Protein AF-A0A418HJD5-F1 (afdb_monomer_lite)

InterPro domains:
  IPR013783 Immunoglobulin-like fold [G3DSA:2.60.40.10] (15-85)
  IPR041498 Bacterial Ig domain [PF17936] (17-85)

Secondary structure (DSSP, 8-state):
-PPPPP---PPPP--PPPPPEE----TT-SEEEEE-STTPEEEEE-TTS-EEEEE--TTSEEEEEPPTT----SS---EEEEE--

Sequence (85 aa):
GNKSDEAIVEVKDTTPPAAPTVSEVTSESTQVTGTGEPGSTVKVELPDGTELTGVADDQGNYVIDIPANQKFRGGEQLKVTSTDA

Organism: Staphylococcus gallinarum (NCBI:txid1293)

Structure (mmCIF, N/CA/C/O backbone):
data_AF-A0A418HJD5-F1
#
_entry.id   AF-A0A418HJD5-F1
#
loop_
_atom_site.group_PDB
_atom_site.id
_atom_site.type_symbol
_atom_site.label_atom_id
_atom_site.label_alt_id
_atom_site.label_comp_id
_atom_site.label_asym_id
_atom_site.label_entity_id
_atom_site.label_seq_id
_atom_site.pdbx_PDB_ins_code
_atom_site.Cartn_x
_atom_site.Cartn_y
_atom_site.Cartn_z
_atom_site.occupancy
_atom_site.B_iso_or_equiv
_atom_site.auth_seq_id
_atom_site.auth_comp_id
_atom_site.auth_asym_id
_atom_site.auth_atom_id
_atom_site.pdbx_PDB_model_num
ATOM 1 N N . GLY A 1 1 ? 36.126 -12.353 -44.468 1.00 70.94 1 GLY A N 1
ATOM 2 C CA . GLY A 1 1 ? 36.227 -12.322 -42.998 1.00 70.94 1 GLY A CA 1
ATOM 3 C C . GLY A 1 1 ? 34.864 -12.648 -42.444 1.00 70.94 1 GLY A C 1
ATOM 4 O O . GLY A 1 1 ? 33.898 -12.109 -42.970 1.00 70.94 1 GLY A O 1
ATOM 5 N N . ASN A 1 2 ? 34.778 -13.553 -41.473 1.00 61.50 2 ASN A N 1
ATOM 6 C CA . ASN A 1 2 ? 33.494 -14.019 -40.949 1.00 61.50 2 ASN A CA 1
ATOM 7 C C . ASN A 1 2 ? 33.092 -13.172 -39.742 1.00 61.50 2 ASN A C 1
ATOM 9 O O . ASN A 1 2 ? 33.922 -12.907 -38.873 1.00 61.50 2 ASN A O 1
ATOM 13 N N . LYS A 1 3 ? 31.833 -12.737 -39.723 1.00 81.69 3 LYS A N 1
ATOM 14 C CA . LYS A 1 3 ? 31.216 -12.019 -38.609 1.00 81.69 3 LYS A CA 1
ATOM 15 C C . LYS A 1 3 ? 30.503 -13.043 -37.725 1.00 81.69 3 LYS A C 1
ATOM 17 O O . LYS A 1 3 ? 29.908 -13.978 -38.252 1.00 81.69 3 LYS A O 1
ATOM 22 N N . SER A 1 4 ? 30.621 -12.891 -36.413 1.00 87.06 4 SER A N 1
ATOM 23 C CA . SER A 1 4 ? 29.870 -13.695 -35.450 1.00 87.06 4 SER A CA 1
ATOM 24 C C . SER A 1 4 ? 28.410 -13.253 -35.384 1.00 87.06 4 SER A C 1
ATOM 26 O O . SER A 1 4 ? 28.070 -12.148 -35.813 1.00 87.06 4 SER A O 1
ATOM 28 N N . ASP A 1 5 ? 27.579 -14.090 -34.776 1.00 91.00 5 ASP A N 1
ATOM 29 C CA . ASP A 1 5 ? 26.204 -13.735 -34.440 1.00 91.00 5 ASP A CA 1
ATOM 30 C C . ASP A 1 5 ? 26.147 -12.644 -33.358 1.00 91.00 5 ASP A C 1
ATOM 32 O O . ASP A 1 5 ? 27.123 -12.389 -32.639 1.00 91.00 5 ASP A O 1
ATOM 36 N N . GLU A 1 6 ? 25.000 -11.972 -33.274 1.00 87.62 6 GLU A N 1
ATOM 37 C CA . GLU A 1 6 ? 24.737 -10.922 -32.291 1.00 87.62 6 GLU A CA 1
ATOM 38 C C . GLU A 1 6 ? 24.361 -11.523 -30.931 1.00 87.62 6 GLU A C 1
ATOM 40 O O . GLU A 1 6 ? 23.670 -12.539 -30.849 1.00 87.62 6 GLU A O 1
ATOM 45 N N . ALA A 1 7 ? 24.799 -10.869 -29.854 1.00 88.44 7 ALA A N 1
ATOM 46 C CA . ALA A 1 7 ? 24.374 -11.183 -28.496 1.00 88.44 7 ALA A CA 1
ATOM 47 C C . ALA A 1 7 ? 23.390 -10.111 -28.010 1.00 88.44 7 ALA A C 1
ATOM 49 O O . ALA A 1 7 ? 23.704 -8.921 -28.051 1.00 88.44 7 ALA A O 1
ATOM 50 N N . ILE A 1 8 ? 22.221 -10.539 -27.531 1.00 88.00 8 ILE A N 1
ATOM 51 C CA . ILE A 1 8 ? 21.220 -9.678 -26.891 1.00 88.00 8 ILE A CA 1
ATOM 52 C C . ILE A 1 8 ? 21.266 -9.945 -25.386 1.00 88.00 8 ILE A C 1
ATOM 54 O O . ILE A 1 8 ? 21.240 -11.098 -24.958 1.00 88.00 8 ILE A O 1
ATOM 58 N N . VAL A 1 9 ? 21.342 -8.877 -24.592 1.00 89.25 9 VAL A N 1
ATOM 59 C CA . VAL A 1 9 ? 21.320 -8.933 -23.126 1.00 89.25 9 VAL A CA 1
ATOM 60 C C . VAL A 1 9 ? 20.262 -7.962 -22.622 1.00 89.25 9 VAL A C 1
ATOM 62 O O . VAL A 1 9 ? 20.290 -6.783 -22.972 1.00 89.25 9 VAL A O 1
ATOM 65 N N . GLU A 1 10 ? 19.351 -8.453 -21.788 1.00 88.12 10 GLU A N 1
ATOM 66 C CA . GLU A 1 10 ? 18.389 -7.618 -21.069 1.00 88.12 10 GLU A CA 1
ATOM 67 C C . GLU A 1 10 ? 19.019 -7.103 -19.773 1.00 88.12 10 GLU A C 1
ATOM 69 O O . GLU A 1 10 ? 19.554 -7.874 -18.969 1.00 88.12 10 GLU A O 1
ATOM 74 N N . VAL A 1 11 ? 18.963 -5.788 -19.568 1.00 86.31 11 VAL A N 1
ATOM 75 C CA . VAL A 1 11 ? 19.377 -5.163 -18.309 1.00 86.31 11 VAL A CA 1
ATOM 76 C C . VAL A 1 11 ? 18.186 -5.199 -17.360 1.00 86.31 11 VAL A C 1
ATOM 78 O O . VAL A 1 11 ? 17.109 -4.722 -17.702 1.00 86.31 11 VAL A O 1
ATOM 81 N N . LYS A 1 12 ? 18.378 -5.782 -16.176 1.00 85.81 12 LYS A N 1
ATOM 82 C CA . LYS A 1 12 ? 17.362 -5.793 -15.120 1.00 85.81 12 LYS A CA 1
ATOM 83 C C . LYS A 1 12 ? 17.406 -4.488 -14.344 1.00 85.81 12 LYS A C 1
ATOM 85 O O . LYS A 1 12 ? 18.500 -4.025 -14.021 1.00 85.81 12 LYS A O 1
ATOM 90 N N . ASP A 1 13 ? 16.238 -3.958 -13.999 1.00 80.94 13 ASP A N 1
ATOM 91 C CA . ASP A 1 13 ? 16.163 -2.908 -12.992 1.00 80.94 13 ASP A CA 1
ATOM 92 C C . ASP A 1 13 ? 16.545 -3.477 -11.620 1.00 80.94 13 ASP A C 1
ATOM 94 O O . ASP A 1 13 ? 16.215 -4.613 -11.268 1.00 80.94 13 ASP A O 1
ATOM 98 N N . THR A 1 14 ? 17.308 -2.692 -10.874 1.00 84.06 14 THR A N 1
ATOM 99 C CA . THR A 1 14 ? 17.779 -3.012 -9.526 1.00 84.06 14 THR A CA 1
ATOM 100 C C . THR A 1 14 ? 17.601 -1.841 -8.567 1.00 84.06 14 THR A C 1
ATOM 102 O O . THR A 1 14 ? 18.093 -1.914 -7.441 1.00 84.06 14 THR A O 1
ATOM 105 N N . THR A 1 15 ? 16.989 -0.745 -9.014 1.00 83.38 15 THR A N 1
ATOM 106 C CA . THR A 1 15 ? 16.783 0.456 -8.208 1.00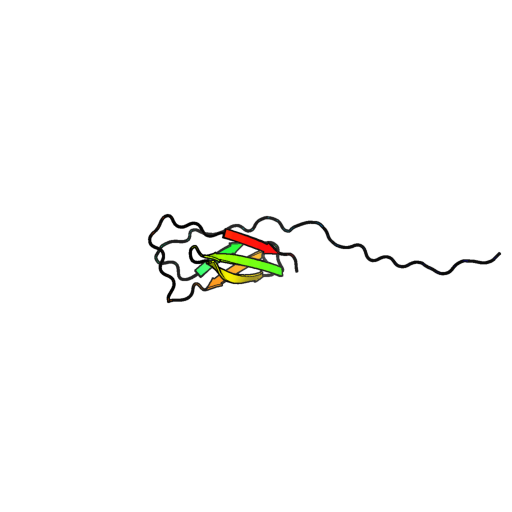 83.38 15 THR A CA 1
ATOM 107 C C . THR A 1 15 ? 15.481 0.285 -7.441 1.00 83.38 15 THR A C 1
ATOM 109 O O . THR A 1 15 ? 14.450 0.197 -8.083 1.00 83.38 15 THR A O 1
ATOM 112 N N . PRO A 1 16 ? 15.490 0.213 -6.100 1.00 86.31 16 PRO A N 1
ATOM 113 C CA . PRO A 1 16 ? 14.244 0.163 -5.346 1.00 86.31 16 PRO A CA 1
ATOM 114 C C . PRO A 1 16 ? 13.472 1.484 -5.476 1.00 86.31 16 PRO A C 1
ATOM 116 O O . PRO A 1 16 ? 14.120 2.538 -5.570 1.00 86.31 16 PRO A O 1
ATOM 119 N N . PRO 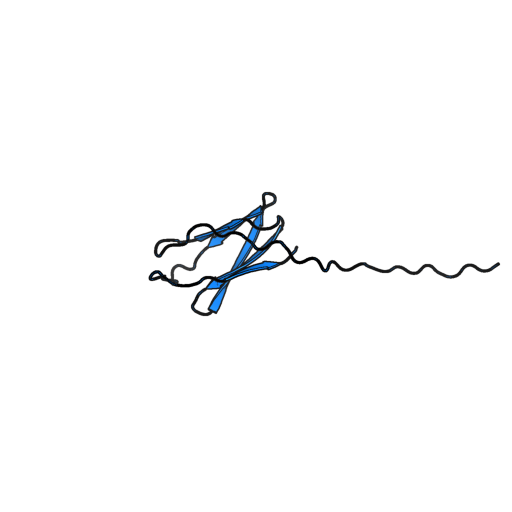A 1 17 ? 12.136 1.461 -5.340 1.00 86.94 17 PRO A N 1
ATOM 120 C CA . PRO A 1 17 ? 11.352 2.683 -5.324 1.00 86.94 17 PRO A CA 1
ATOM 121 C C . PRO A 1 17 ? 11.716 3.524 -4.106 1.00 86.94 17 PRO A C 1
ATOM 123 O O . PRO A 1 17 ? 12.168 3.026 -3.062 1.00 86.94 17 PRO A O 1
ATOM 126 N N . ALA A 1 18 ? 11.439 4.821 -4.197 1.00 89.88 18 ALA A N 1
ATOM 127 C CA . ALA A 1 18 ? 11.443 5.669 -3.016 1.00 89.88 18 ALA A CA 1
ATOM 128 C C . ALA A 1 18 ? 10.435 5.148 -1.972 1.00 89.88 18 ALA A C 1
ATOM 130 O O . ALA A 1 18 ? 9.362 4.637 -2.302 1.00 89.88 18 ALA A O 1
ATOM 131 N N . ALA A 1 19 ? 10.768 5.302 -0.687 1.00 92.12 19 ALA A N 1
ATOM 132 C CA . ALA A 1 19 ? 9.845 4.941 0.382 1.00 92.12 19 ALA A CA 1
ATOM 133 C C . ALA A 1 19 ? 8.543 5.760 0.260 1.00 92.12 19 ALA A C 1
ATOM 135 O O . ALA A 1 19 ? 8.618 6.980 0.073 1.00 92.12 19 ALA A O 1
ATOM 136 N N . PRO A 1 20 ? 7.365 5.125 0.390 1.00 95.69 20 PRO A N 1
ATOM 137 C CA . PRO A 1 20 ? 6.103 5.843 0.334 1.00 95.69 20 PRO A CA 1
ATOM 138 C C . PRO A 1 20 ? 5.937 6.743 1.564 1.00 95.69 20 PRO A C 1
ATOM 140 O O . PRO A 1 20 ? 6.459 6.466 2.647 1.00 95.69 20 PRO A O 1
ATOM 143 N N . THR A 1 21 ? 5.175 7.818 1.404 1.00 97.12 21 THR A N 1
ATOM 144 C CA . THR A 1 21 ? 4.708 8.652 2.512 1.00 97.12 21 THR A CA 1
ATOM 145 C C . THR A 1 21 ? 3.320 8.208 2.940 1.00 97.12 21 THR A C 1
ATOM 147 O O . THR A 1 21 ? 2.554 7.702 2.127 1.00 97.12 21 THR A O 1
ATOM 150 N N . VAL A 1 22 ? 2.974 8.428 4.207 1.00 97.00 22 VAL A N 1
ATOM 151 C CA . VAL A 1 22 ? 1.667 8.067 4.762 1.00 97.00 22 VAL A CA 1
ATOM 152 C C . VAL A 1 22 ? 1.074 9.298 5.435 1.00 97.00 22 VAL A C 1
ATOM 154 O O . VAL A 1 22 ? 1.757 9.979 6.201 1.00 97.00 22 VAL A O 1
ATOM 157 N N . SER A 1 23 ? -0.190 9.591 5.139 1.00 96.62 23 SER A N 1
ATOM 158 C CA . SER A 1 23 ? -0.972 10.596 5.865 1.00 96.62 23 SER A CA 1
ATOM 159 C C . SER A 1 23 ? -1.249 10.130 7.296 1.00 96.62 23 SER A C 1
ATOM 161 O O . SER A 1 23 ? -1.074 8.959 7.626 1.00 96.62 23 SER A O 1
ATOM 163 N N . GLU A 1 24 ? -1.696 11.035 8.165 1.00 94.69 24 GLU A N 1
ATOM 164 C CA . GLU A 1 24 ? -2.062 10.665 9.534 1.00 94.69 24 GLU A CA 1
ATOM 165 C C . GLU A 1 24 ? -3.153 9.577 9.547 1.00 94.69 24 GLU A C 1
ATOM 167 O O . GLU A 1 24 ? -4.189 9.702 8.891 1.00 94.69 24 GLU A O 1
ATOM 172 N N . VAL A 1 25 ? -2.914 8.512 10.318 1.00 94.38 25 VAL A N 1
ATOM 173 C CA . VAL A 1 25 ? -3.873 7.427 10.556 1.00 94.38 25 VAL A CA 1
ATOM 174 C C . VAL A 1 25 ? -4.279 7.457 12.025 1.00 94.38 25 VAL A C 1
ATOM 176 O O . VAL A 1 25 ? -3.431 7.471 1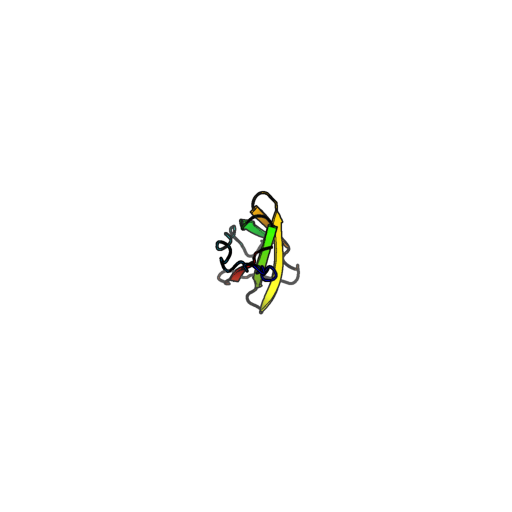2.916 1.00 94.38 25 VAL A O 1
ATOM 179 N N . THR A 1 26 ? -5.585 7.461 12.278 1.00 93.75 26 THR A N 1
ATOM 180 C CA . THR A 1 26 ? -6.186 7.543 13.616 1.00 93.75 26 THR A CA 1
ATOM 181 C C . THR A 1 26 ? -7.071 6.327 13.894 1.00 93.75 26 THR A C 1
ATOM 183 O O . THR A 1 26 ? -7.299 5.500 13.010 1.00 93.75 26 THR A O 1
ATOM 186 N N . SER A 1 27 ? -7.623 6.224 15.109 1.00 92.50 27 SER A N 1
ATOM 187 C CA . SER A 1 27 ? -8.580 5.161 15.459 1.00 92.50 27 SER A CA 1
ATOM 188 C C . SER A 1 27 ? -9.852 5.160 14.617 1.00 92.50 27 SER A C 1
ATOM 190 O O . SER A 1 27 ? -10.470 4.109 14.453 1.00 92.50 27 SER A O 1
ATOM 192 N N . GLU A 1 28 ? -10.209 6.316 14.058 1.00 92.56 28 GLU A N 1
ATOM 193 C CA . GLU A 1 28 ? -11.415 6.506 13.254 1.00 92.56 28 GLU A CA 1
ATOM 194 C C . GLU A 1 28 ? -11.138 6.434 11.746 1.00 92.56 28 GLU A C 1
ATOM 196 O O . GLU A 1 28 ? -12.066 6.528 10.941 1.00 92.56 28 GLU A O 1
ATOM 201 N N . SER A 1 29 ? -9.872 6.280 11.340 1.00 94.81 29 SER A N 1
ATOM 202 C CA . SER A 1 29 ? -9.507 6.194 9.928 1.00 94.81 29 SER A CA 1
ATOM 203 C C . SER A 1 29 ? -10.067 4.915 9.308 1.00 94.81 29 SER A C 1
ATOM 205 O O . SER A 1 29 ? -9.837 3.809 9.794 1.00 94.81 29 SER A O 1
ATOM 207 N N . THR A 1 30 ? -10.770 5.066 8.190 1.00 95.94 30 THR A N 1
ATOM 208 C CA . THR A 1 30 ? -11.270 3.954 7.368 1.00 95.94 30 THR A CA 1
ATOM 209 C C . THR A 1 30 ? -10.369 3.656 6.176 1.00 95.94 30 THR A C 1
ATOM 211 O O . THR A 1 30 ? -10.611 2.692 5.457 1.00 95.94 30 THR A O 1
ATOM 214 N N . GLN A 1 31 ? -9.342 4.477 5.951 1.00 96.94 31 GLN A N 1
ATOM 215 C CA . GLN A 1 31 ? -8.407 4.363 4.838 1.00 96.94 31 GLN A CA 1
ATOM 216 C C . GLN A 1 31 ? -7.000 4.766 5.270 1.00 96.94 31 GLN A C 1
ATOM 218 O O . GLN A 1 31 ? -6.824 5.603 6.159 1.00 96.94 31 GLN A O 1
ATOM 223 N N . VAL A 1 32 ? -6.008 4.188 4.602 1.00 97.31 32 VAL A N 1
ATOM 224 C CA . VAL A 1 32 ? -4.626 4.659 4.597 1.00 97.31 32 VAL A CA 1
ATOM 225 C C . VAL A 1 32 ? -4.387 5.364 3.270 1.00 97.31 32 VAL A C 1
ATOM 227 O O . VAL A 1 32 ? -4.533 4.764 2.205 1.00 97.31 32 VAL A O 1
ATOM 230 N N . THR A 1 33 ? -4.019 6.638 3.335 1.00 98.12 33 THR A N 1
ATOM 231 C CA . THR A 1 33 ? -3.708 7.461 2.162 1.00 98.12 33 THR A CA 1
ATOM 232 C C . THR A 1 33 ? -2.272 7.944 2.223 1.00 98.12 33 THR A C 1
ATOM 234 O O . THR A 1 33 ? -1.698 8.092 3.305 1.00 98.12 33 THR A O 1
ATOM 237 N N . GLY A 1 34 ? -1.682 8.229 1.072 1.00 97.88 34 GLY A N 1
ATOM 238 C CA . GLY A 1 34 ? -0.304 8.689 1.011 1.00 97.88 34 GLY A CA 1
ATOM 239 C C . GLY A 1 34 ? 0.186 8.872 -0.412 1.00 97.88 34 GLY A C 1
ATOM 240 O O . GLY A 1 34 ? -0.612 8.890 -1.352 1.00 97.88 34 GLY A O 1
ATOM 241 N N . THR A 1 35 ? 1.504 9.000 -0.552 1.00 97.94 35 THR A N 1
ATOM 242 C CA . THR A 1 35 ? 2.151 9.068 -1.863 1.00 97.94 35 THR A CA 1
ATOM 243 C C . THR A 1 35 ? 3.223 8.000 -2.031 1.00 97.94 35 THR A C 1
ATOM 245 O O . THR A 1 35 ? 3.912 7.640 -1.081 1.00 97.94 35 THR A O 1
ATOM 248 N N . GLY A 1 36 ? 3.372 7.500 -3.249 1.00 96.12 36 GLY A N 1
ATOM 249 C CA . GLY A 1 36 ? 4.421 6.588 -3.683 1.00 96.12 36 GLY A CA 1
ATOM 250 C C . GLY A 1 36 ? 4.893 6.960 -5.085 1.00 96.12 36 GLY A C 1
ATOM 251 O O . GLY A 1 36 ? 4.466 7.963 -5.658 1.00 96.12 36 GLY A O 1
ATOM 252 N N . GLU A 1 37 ? 5.788 6.155 -5.642 1.00 95.00 37 GLU A N 1
ATOM 253 C CA . GLU A 1 37 ? 6.174 6.292 -7.044 1.00 95.00 37 GLU A CA 1
ATOM 254 C C . GLU A 1 37 ? 4.984 5.945 -7.960 1.00 95.00 37 GLU A C 1
ATOM 256 O O . GLU A 1 37 ? 4.302 4.954 -7.688 1.00 95.00 37 GLU A O 1
ATOM 261 N N . PRO A 1 38 ? 4.686 6.726 -9.014 1.00 96.31 38 PRO A N 1
ATOM 262 C CA . PRO A 1 38 ? 3.568 6.435 -9.908 1.00 96.31 38 PRO A CA 1
ATOM 263 C C . PRO A 1 38 ? 3.597 5.008 -10.468 1.00 96.31 38 PRO A C 1
ATOM 265 O O . PRO A 1 38 ? 4.629 4.543 -10.944 1.00 96.31 38 PRO A O 1
ATOM 268 N N . GLY A 1 39 ? 2.466 4.306 -10.398 1.00 95.19 39 GLY A N 1
ATOM 269 C CA . GLY A 1 39 ? 2.336 2.914 -10.839 1.00 95.19 39 GLY A CA 1
ATOM 270 C C . GLY A 1 39 ? 2.901 1.866 -9.872 1.00 95.19 39 GLY A C 1
ATOM 271 O O . GLY A 1 39 ? 2.618 0.681 -10.047 1.00 95.19 39 GLY A O 1
ATOM 272 N N . SER A 1 40 ? 3.639 2.269 -8.831 1.00 96.25 40 SER A N 1
ATOM 273 C CA . SER A 1 40 ? 4.169 1.334 -7.834 1.00 96.25 40 SER A CA 1
ATOM 274 C C . SER A 1 40 ? 3.061 0.716 -6.973 1.00 96.25 40 SER A C 1
ATOM 276 O O . SER A 1 40 ? 2.025 1.331 -6.686 1.00 96.25 40 SER A O 1
ATOM 278 N N . THR A 1 41 ? 3.283 -0.526 -6.543 1.00 97.31 41 THR A N 1
ATOM 279 C CA . THR A 1 41 ? 2.401 -1.224 -5.604 1.00 97.31 41 THR A CA 1
ATOM 280 C C . THR A 1 41 ? 2.804 -0.887 -4.175 1.00 97.31 41 THR A C 1
ATOM 282 O O . THR A 1 41 ? 3.887 -1.250 -3.717 1.00 97.31 41 THR A O 1
ATOM 285 N N . VAL A 1 42 ? 1.898 -0.251 -3.439 1.00 97.94 42 VAL A N 1
ATOM 286 C CA . VAL A 1 42 ? 2.056 0.062 -2.020 1.00 97.94 42 VAL A CA 1
ATOM 287 C C . VAL A 1 42 ? 1.411 -1.030 -1.178 1.00 97.94 42 VAL A C 1
ATOM 289 O O . VAL A 1 42 ? 0.249 -1.387 -1.367 1.00 97.94 42 VAL A O 1
ATOM 292 N N . LYS A 1 43 ? 2.162 -1.540 -0.204 1.00 98.00 43 LYS A N 1
ATOM 293 C CA . LYS A 1 43 ? 1.722 -2.541 0.766 1.00 98.00 43 LYS A CA 1
ATOM 294 C C . LYS A 1 43 ? 1.733 -1.948 2.168 1.00 98.00 43 LYS A C 1
ATOM 296 O O . LYS A 1 43 ? 2.731 -1.360 2.578 1.00 98.00 43 LYS A O 1
ATOM 301 N N . VAL A 1 44 ? 0.644 -2.150 2.902 1.00 97.94 44 VAL A N 1
ATOM 302 C CA . VAL A 1 44 ? 0.473 -1.764 4.304 1.00 97.94 44 VAL A CA 1
ATOM 303 C C . VAL A 1 44 ? 0.301 -3.028 5.143 1.00 97.94 44 VAL A C 1
ATOM 305 O O . VAL A 1 44 ? -0.654 -3.774 4.954 1.00 97.94 44 VAL A O 1
ATOM 308 N N . GLU A 1 45 ? 1.210 -3.262 6.083 1.00 97.56 45 GLU A N 1
ATOM 309 C CA . GLU A 1 45 ? 1.098 -4.311 7.100 1.00 97.56 45 GLU A CA 1
ATOM 310 C C . GLU A 1 45 ? 0.491 -3.707 8.372 1.00 97.56 45 GLU A C 1
ATOM 312 O O . GLU A 1 45 ? 1.047 -2.777 8.973 1.00 97.56 45 GLU A O 1
ATOM 317 N N . LEU A 1 46 ? -0.670 -4.231 8.758 1.00 95.50 46 LEU A N 1
ATOM 318 C CA . LEU A 1 46 ? -1.371 -3.887 9.984 1.00 95.50 46 LEU A CA 1
ATOM 319 C C . LEU A 1 46 ? -0.715 -4.563 11.206 1.00 95.50 46 LEU A C 1
ATOM 321 O O . LEU A 1 46 ? -0.007 -5.560 11.062 1.00 95.50 46 LEU A O 1
ATOM 325 N N . PRO A 1 47 ? -0.971 -4.077 12.435 1.00 92.00 47 PRO A N 1
ATOM 326 C CA . PRO A 1 47 ? -0.354 -4.619 13.653 1.00 92.00 47 PRO A CA 1
ATOM 327 C C . PRO A 1 47 ? -0.675 -6.092 13.947 1.00 92.00 47 PRO A C 1
ATOM 329 O O . PRO A 1 47 ? 0.056 -6.746 14.686 1.00 92.00 47 PRO A O 1
ATOM 332 N N . ASP A 1 48 ? -1.781 -6.604 13.407 1.00 91.44 48 ASP A N 1
ATOM 333 C CA . ASP A 1 48 ? -2.202 -8.004 13.515 1.00 91.44 48 ASP A CA 1
ATOM 334 C C . ASP A 1 48 ? -1.567 -8.907 12.439 1.00 91.44 48 ASP A C 1
ATOM 336 O O . ASP A 1 48 ? -1.812 -10.113 12.427 1.00 91.44 48 ASP A O 1
ATOM 340 N N . GLY A 1 49 ? -0.743 -8.333 11.556 1.00 93.62 49 GLY A N 1
ATOM 341 C CA . GLY A 1 49 ? -0.118 -9.005 10.421 1.00 93.62 49 GLY A CA 1
ATOM 342 C C . GLY A 1 49 ? -0.978 -9.032 9.157 1.00 93.62 49 GLY A C 1
ATOM 343 O O . GLY A 1 49 ? -0.549 -9.608 8.160 1.00 93.62 49 GLY A O 1
ATOM 344 N N . THR A 1 50 ? -2.172 -8.430 9.164 1.00 95.19 50 THR A N 1
ATOM 345 C CA . THR A 1 50 ? -2.990 -8.300 7.954 1.00 95.19 50 THR A CA 1
ATOM 346 C C . THR A 1 50 ? -2.279 -7.406 6.942 1.00 95.19 50 THR A C 1
ATOM 348 O O . THR A 1 50 ? -1.830 -6.310 7.271 1.00 95.19 50 THR A O 1
ATOM 351 N N . GLU A 1 51 ? -2.206 -7.854 5.693 1.00 97.25 51 GLU A N 1
ATOM 352 C CA . GLU A 1 51 ? -1.581 -7.105 4.606 1.00 97.25 51 GLU A CA 1
ATOM 353 C C . GLU A 1 51 ? -2.650 -6.513 3.689 1.00 97.25 51 GLU A C 1
ATOM 355 O O . GLU A 1 51 ? -3.534 -7.221 3.204 1.00 97.25 51 GLU A O 1
ATOM 360 N N . LEU A 1 52 ? -2.559 -5.210 3.446 1.00 97.31 52 LEU A N 1
ATOM 361 C CA . LEU A 1 52 ? -3.405 -4.468 2.522 1.00 97.31 52 LEU A CA 1
ATOM 362 C C . LEU A 1 52 ? -2.544 -3.917 1.387 1.00 97.31 52 LEU A C 1
ATOM 364 O O . LEU A 1 52 ? -1.384 -3.567 1.599 1.00 97.31 52 LEU A O 1
ATOM 368 N N . THR A 1 53 ? -3.105 -3.810 0.187 1.00 97.62 53 THR A N 1
ATOM 369 C CA . THR A 1 53 ? -2.374 -3.338 -0.996 1.00 97.62 53 THR A CA 1
ATOM 370 C C . THR A 1 53 ? -3.170 -2.303 -1.770 1.00 97.62 53 THR A C 1
ATOM 372 O O . THR A 1 53 ? -4.388 -2.424 -1.892 1.00 97.62 53 THR A O 1
ATOM 375 N N . GLY A 1 54 ? -2.469 -1.335 -2.350 1.00 97.50 54 GLY A N 1
ATOM 376 C CA . GLY A 1 54 ? -3.000 -0.363 -3.299 1.00 97.50 54 GLY A CA 1
ATOM 377 C C . GLY A 1 54 ? -1.951 -0.021 -4.348 1.00 97.50 54 GLY A C 1
ATOM 378 O O . GLY A 1 54 ? -0.776 -0.333 -4.180 1.00 97.50 54 GLY A O 1
ATOM 379 N N . VAL A 1 55 ? -2.374 0.611 -5.436 1.00 97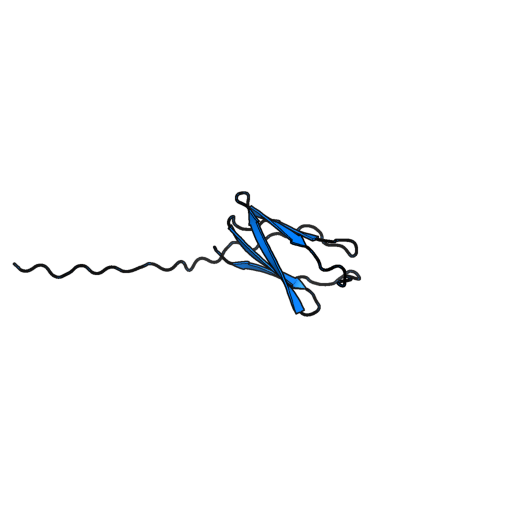.56 55 VAL A N 1
ATOM 380 C CA . VAL A 1 55 ? -1.471 1.088 -6.490 1.00 97.56 55 VAL A CA 1
ATOM 381 C C . VAL A 1 55 ? -1.465 2.608 -6.446 1.00 97.56 55 VAL A C 1
ATOM 383 O O . VAL A 1 55 ? -2.527 3.220 -6.310 1.00 97.56 55 VAL A O 1
ATOM 386 N N . ALA A 1 56 ? -0.279 3.204 -6.523 1.00 98.00 56 ALA A N 1
A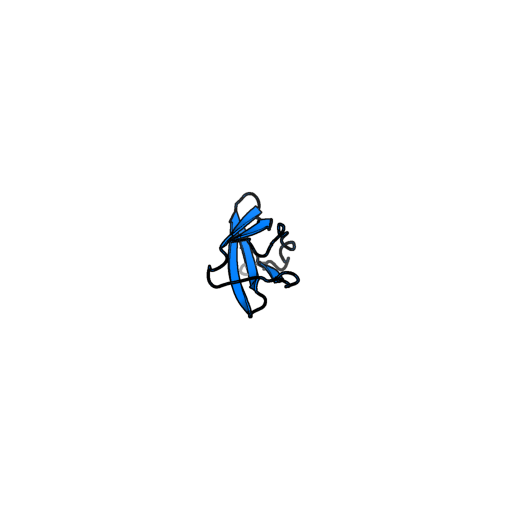TOM 387 C CA . ALA A 1 56 ? -0.153 4.643 -6.678 1.00 98.00 56 ALA A CA 1
ATOM 388 C C . ALA A 1 56 ? -0.575 5.051 -8.097 1.00 98.00 56 ALA A C 1
ATOM 390 O O . ALA A 1 56 ? -0.131 4.456 -9.078 1.00 98.00 56 ALA A O 1
ATOM 391 N N . ASP A 1 57 ? -1.443 6.053 -8.204 1.00 9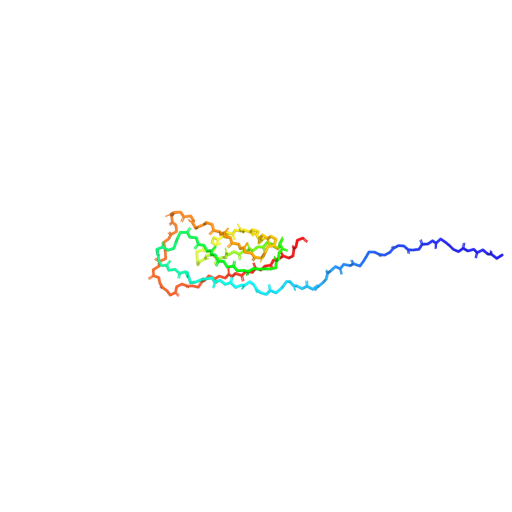8.06 57 ASP A N 1
ATOM 392 C CA . ASP A 1 57 ? -1.893 6.595 -9.484 1.00 98.06 57 ASP A CA 1
ATOM 393 C C . ASP A 1 57 ? -0.751 7.288 -10.255 1.00 98.06 57 ASP A C 1
ATOM 395 O O . ASP A 1 57 ? 0.378 7.402 -9.777 1.00 98.06 57 ASP A O 1
ATOM 399 N N . ASP A 1 58 ? -1.043 7.789 -11.456 1.00 97.25 58 ASP A N 1
ATOM 400 C CA . ASP A 1 58 ? -0.062 8.485 -12.305 1.00 97.25 58 ASP A CA 1
ATOM 401 C C . ASP A 1 58 ? 0.516 9.761 -11.657 1.00 97.25 58 ASP A C 1
ATOM 403 O O . ASP A 1 58 ? 1.531 10.296 -12.106 1.00 97.25 58 ASP A O 1
ATOM 407 N N . GLN A 1 59 ? -0.131 10.274 -10.608 1.00 97.06 59 GLN A N 1
ATOM 408 C CA . GLN A 1 59 ? 0.328 11.413 -9.815 1.00 97.06 59 GLN A CA 1
ATOM 409 C C . GLN A 1 59 ? 1.053 10.977 -8.530 1.00 97.06 59 GLN A C 1
ATOM 411 O O . GLN A 1 59 ? 1.522 11.830 -7.775 1.00 97.06 59 GLN A O 1
ATOM 416 N N . GLY A 1 60 ? 1.162 9.670 -8.288 1.00 96.75 60 GLY A N 1
ATOM 417 C CA . GLY A 1 60 ? 1.786 9.070 -7.121 1.00 96.75 60 GLY A CA 1
ATOM 418 C C . GLY A 1 60 ? 0.870 8.960 -5.902 1.00 96.75 60 GLY A C 1
ATOM 419 O O . GLY A 1 60 ? 1.356 8.580 -4.844 1.00 96.75 60 GLY A O 1
ATOM 420 N N . ASN A 1 61 ? -0.424 9.279 -5.984 1.00 98.31 61 ASN A N 1
ATOM 421 C CA . ASN A 1 61 ? -1.329 9.157 -4.836 1.00 98.31 61 ASN A CA 1
ATOM 422 C C . ASN A 1 61 ? -1.868 7.735 -4.724 1.00 98.31 61 ASN A C 1
ATOM 424 O O . ASN A 1 61 ? -2.246 7.127 -5.722 1.00 98.31 61 ASN A O 1
ATOM 428 N N . TYR A 1 62 ? -1.984 7.221 -3.503 1.00 98.19 62 TYR A N 1
ATOM 429 C CA . TYR A 1 62 ? -2.646 5.943 -3.257 1.00 98.19 62 TYR A CA 1
ATOM 430 C C . TYR A 1 62 ? -3.683 6.051 -2.140 1.00 98.19 62 TYR A C 1
ATOM 432 O O . TYR A 1 62 ? -3.575 6.868 -1.219 1.00 98.19 62 TYR A O 1
ATOM 440 N N . VAL A 1 63 ? -4.677 5.167 -2.218 1.00 98.19 63 VAL A N 1
ATOM 441 C CA . VAL A 1 63 ? -5.723 4.976 -1.211 1.00 98.19 63 VAL A CA 1
ATOM 442 C C . VAL A 1 63 ? -5.890 3.480 -0.979 1.00 98.19 63 VAL A C 1
ATOM 444 O O . VAL A 1 63 ? -6.039 2.716 -1.931 1.00 98.19 63 VAL A O 1
ATOM 447 N N . ILE A 1 64 ? -5.848 3.061 0.283 1.00 98.19 64 ILE A N 1
ATOM 448 C CA . ILE A 1 64 ? -6.020 1.668 0.700 1.00 98.19 64 ILE A CA 1
ATOM 449 C C . ILE A 1 64 ? -7.111 1.621 1.767 1.00 98.19 64 ILE A C 1
ATOM 451 O O . ILE A 1 64 ? -6.955 2.205 2.840 1.00 98.19 64 ILE A O 1
ATOM 455 N N . ASP A 1 65 ? -8.211 0.925 1.484 1.00 97.75 65 ASP A N 1
ATOM 456 C CA . ASP A 1 65 ? -9.315 0.770 2.431 1.00 97.75 65 ASP A CA 1
ATOM 457 C C . ASP A 1 65 ? -8.927 -0.136 3.605 1.00 97.75 65 ASP A C 1
ATOM 459 O O . ASP A 1 65 ? -8.388 -1.231 3.430 1.00 97.75 65 ASP A O 1
ATOM 463 N N . ILE A 1 66 ? -9.247 0.311 4.818 1.00 95.62 66 ILE A N 1
ATOM 464 C CA . ILE A 1 66 ? -9.080 -0.467 6.041 1.00 95.62 66 ILE A CA 1
ATOM 465 C C . ILE A 1 66 ? -10.346 -1.315 6.251 1.00 95.62 66 ILE A C 1
ATOM 467 O O . ILE A 1 66 ? -11.453 -0.768 6.305 1.00 95.62 66 ILE A O 1
ATOM 471 N N . PRO A 1 67 ? -10.221 -2.644 6.419 1.00 93.56 67 PRO A N 1
ATOM 472 C CA . PRO A 1 67 ? -11.360 -3.508 6.710 1.00 93.56 67 PRO A CA 1
ATOM 473 C C . PRO A 1 67 ? -12.138 -3.051 7.954 1.00 93.56 67 PRO A C 1
ATOM 475 O O . PRO A 1 67 ? -11.553 -2.737 8.986 1.00 93.56 67 PRO A O 1
ATOM 478 N N . ALA A 1 68 ? -13.474 -3.067 7.904 1.00 91.44 68 ALA A N 1
ATOM 479 C CA . ALA A 1 68 ? -14.320 -2.546 8.990 1.00 91.44 68 ALA A CA 1
ATOM 480 C C . ALA A 1 68 ? -14.171 -3.289 10.339 1.00 91.44 68 ALA A C 1
ATOM 482 O O . ALA A 1 68 ? -14.525 -2.753 11.397 1.00 91.44 68 ALA A O 1
ATOM 483 N N . ASN A 1 69 ? -13.672 -4.529 10.303 1.00 89.75 69 ASN A N 1
ATOM 484 C CA . ASN A 1 69 ? -13.339 -5.334 11.478 1.00 89.75 69 ASN A CA 1
ATOM 485 C C . ASN A 1 69 ? -12.010 -4.924 12.132 1.00 89.75 69 ASN A C 1
ATOM 487 O O . ASN A 1 69 ? -11.774 -5.313 13.276 1.00 89.75 69 ASN A O 1
ATOM 491 N N . GLN A 1 70 ? -11.179 -4.129 11.456 1.00 89.88 70 GLN A N 1
ATOM 492 C CA . GLN A 1 70 ? -9.985 -3.550 12.049 1.00 89.88 70 GLN A CA 1
ATOM 493 C C . GLN A 1 70 ? -10.370 -2.420 13.005 1.00 89.88 70 GLN A C 1
ATOM 495 O O . GLN A 1 70 ? -11.198 -1.561 12.690 1.00 89.88 70 GLN A O 1
ATOM 500 N N . LYS A 1 71 ? -9.768 -2.423 14.196 1.00 88.50 71 LYS A N 1
ATOM 501 C CA . LYS A 1 71 ? -9.949 -1.382 15.213 1.00 88.50 71 LYS A CA 1
ATOM 502 C C . LYS A 1 71 ? -8.590 -0.980 15.762 1.00 88.50 71 LYS A C 1
ATOM 504 O O . LYS A 1 71 ? -7.937 -1.799 16.405 1.00 88.50 71 LYS A O 1
ATOM 509 N N . PHE A 1 72 ? -8.197 0.270 15.543 1.00 91.19 72 PHE A N 1
ATOM 510 C CA . PHE A 1 72 ? -7.019 0.842 16.192 1.00 91.19 72 PHE A CA 1
ATOM 511 C C . PHE A 1 72 ? -7.419 1.500 17.512 1.00 91.19 72 PHE A C 1
ATOM 513 O O . PHE A 1 72 ? -8.535 1.995 17.674 1.00 91.19 72 PHE A O 1
ATOM 520 N N . ARG A 1 73 ? -6.506 1.476 18.474 1.00 90.19 73 ARG A N 1
ATOM 521 C CA . ARG A 1 73 ? -6.658 2.028 19.824 1.00 90.19 73 ARG A CA 1
ATOM 522 C C . ARG A 1 73 ? -5.724 3.213 20.072 1.00 90.19 73 ARG A C 1
ATOM 524 O O . ARG A 1 73 ? -5.872 3.879 21.092 1.00 90.19 73 ARG A O 1
ATOM 531 N N . GLY A 1 74 ? -4.811 3.490 19.143 1.00 87.19 74 GLY A N 1
ATOM 532 C CA . GLY A 1 74 ? -3.789 4.520 19.240 1.00 87.19 74 GLY A CA 1
ATOM 533 C C . GLY A 1 74 ? -2.456 3.948 19.725 1.00 87.19 74 GLY A C 1
ATOM 534 O O . GLY A 1 74 ? -2.400 3.150 20.661 1.00 87.19 74 GLY A O 1
ATOM 535 N N . GLY A 1 75 ? -1.366 4.400 19.099 1.00 88.44 75 GLY A N 1
ATOM 536 C CA . GLY A 1 75 ? -0.000 3.959 19.401 1.00 88.44 75 GLY A CA 1
ATOM 537 C C . GLY A 1 75 ? 0.457 2.723 18.624 1.00 88.44 75 GLY A C 1
ATOM 538 O O . GLY A 1 75 ? 1.607 2.311 18.772 1.00 88.44 75 GLY A O 1
ATOM 539 N N . GLU A 1 76 ? -0.400 2.138 17.787 1.00 93.25 76 GLU A N 1
ATOM 540 C CA . GLU A 1 76 ? 0.003 1.077 16.874 1.00 93.25 76 GLU A CA 1
ATOM 541 C C . GLU A 1 76 ? 0.951 1.568 15.772 1.00 93.25 76 GLU A C 1
ATOM 543 O O . GLU A 1 76 ? 0.931 2.730 15.368 1.00 93.25 76 GLU A O 1
ATOM 548 N N . GLN A 1 77 ? 1.766 0.649 15.253 1.00 93.62 77 GLN A N 1
ATOM 549 C CA . GLN A 1 77 ? 2.664 0.908 14.133 1.00 93.62 77 GLN A CA 1
ATOM 550 C C . GLN A 1 77 ? 2.169 0.174 12.889 1.00 93.62 77 GLN A C 1
ATOM 552 O O . GLN A 1 77 ? 1.928 -1.031 12.924 1.00 93.62 77 GLN A O 1
ATOM 557 N N . LEU A 1 78 ? 2.054 0.916 11.793 1.00 95.00 78 LEU A N 1
ATOM 558 C CA . LEU A 1 78 ? 1.779 0.402 10.456 1.00 95.00 78 LEU A CA 1
ATOM 559 C C . LEU A 1 78 ? 3.099 0.374 9.691 1.00 95.00 78 LEU A C 1
ATOM 561 O O . LEU A 1 78 ? 3.840 1.359 9.723 1.00 95.00 78 LEU A O 1
ATOM 565 N N . LYS A 1 79 ? 3.403 -0.727 9.001 1.00 96.69 79 LYS A N 1
ATOM 566 C CA . LYS A 1 79 ? 4.562 -0.762 8.096 1.00 96.69 79 LYS A CA 1
ATOM 567 C C . LYS A 1 79 ? 4.075 -0.544 6.681 1.00 96.69 79 LYS A C 1
ATOM 569 O O . LYS A 1 79 ? 3.147 -1.221 6.250 1.00 96.69 79 LYS A O 1
ATOM 574 N N . VAL A 1 80 ? 4.707 0.378 5.967 1.00 97.12 80 VAL A N 1
ATOM 575 C CA . VAL A 1 80 ? 4.347 0.685 4.584 1.00 97.12 80 VAL A CA 1
ATOM 576 C C . VAL A 1 80 ? 5.578 0.554 3.703 1.00 97.12 80 VAL A C 1
ATOM 578 O O . VAL A 1 80 ? 6.635 1.099 4.015 1.00 97.12 80 VAL A O 1
ATOM 581 N N . THR A 1 81 ? 5.445 -0.199 2.618 1.00 96.44 81 THR A N 1
ATOM 582 C CA . THR A 1 81 ? 6.508 -0.452 1.638 1.00 96.44 81 THR A CA 1
ATOM 583 C C . THR A 1 81 ? 5.972 -0.241 0.232 1.00 96.44 81 THR A C 1
ATOM 585 O O . THR A 1 81 ? 4.792 -0.494 0.001 1.00 96.44 81 THR A O 1
ATOM 588 N N . SER A 1 82 ? 6.832 0.163 -0.705 1.00 96.06 82 SER A N 1
ATOM 589 C CA . SER A 1 82 ? 6.490 0.212 -2.129 1.00 96.06 82 SER A CA 1
ATOM 590 C C . SER A 1 82 ? 7.309 -0.801 -2.932 1.00 96.06 82 SER A C 1
ATOM 592 O O . SER A 1 82 ? 8.407 -1.179 -2.520 1.00 96.06 82 SER A O 1
ATOM 594 N N . THR A 1 83 ? 6.760 -1.277 -4.044 1.00 94.44 83 THR A N 1
ATOM 595 C CA . THR A 1 83 ? 7.410 -2.152 -5.031 1.00 94.44 83 THR A CA 1
ATOM 596 C C . THR A 1 83 ? 7.160 -1.580 -6.420 1.00 94.44 83 THR A C 1
ATOM 598 O O . THR A 1 83 ? 6.023 -1.205 -6.708 1.00 94.44 83 THR A O 1
ATOM 601 N N . ASP A 1 84 ? 8.200 -1.509 -7.253 1.00 88.06 84 ASP A N 1
ATOM 602 C CA . ASP A 1 84 ? 8.109 -0.996 -8.626 1.00 88.06 84 ASP A CA 1
ATOM 603 C C . ASP A 1 84 ? 7.073 -1.752 -9.468 1.00 88.06 84 ASP A C 1
ATOM 605 O O . ASP A 1 84 ? 6.673 -2.874 -9.133 1.00 88.06 84 ASP A O 1
ATOM 609 N N . ALA A 1 85 ? 6.626 -1.096 -10.540 1.00 80.75 85 ALA A N 1
ATOM 610 C CA . ALA A 1 85 ? 5.661 -1.628 -11.501 1.00 80.75 85 ALA A CA 1
ATOM 611 C C . ALA A 1 85 ? 6.226 -2.765 -12.372 1.00 80.75 85 ALA A C 1
ATOM 613 O O . ALA A 1 85 ? 7.449 -2.782 -12.641 1.00 80.75 85 ALA A O 1
#

Radius of gyration: 19.26 Å; chains: 1; bounding box: 50×25×63 Å

pLDDT: mean 92.71, std 6.22, range [61.5, 98.31]

Foldseek 3Di:
DDDDDDDDDDDDDDDFWDFWAWDDDDQPDQKIKTFTAAQKKKWKQFQVRDIWIWGQHNVRITITGDPPPDGDPPPTDIDMGIGHD